Protein AF-M5GGE1-F1 (afdb_monomer_lite)

Secondary structure (DSSP, 8-state):
-HHHHHHHHHHHHHHHHHHHHHHHHHHSPPP--TTS---SSS-HHHHH-TTTTT------THHHHHHS-TT-GGG-SS-HHHHHHHHHHHHHTT----STTTHHHHHHHHHHHHHHTTTSSHHHHHHT--

pLDDT: mean 77.43, std 15.83, range [37.12, 96.69]

Radius of gyration: 22.6 Å; chains: 1; bounding box: 51×34×59 Å

Organism: Dacryopinax primogenitus (strain DJM 731) (NCBI:txid1858805)

Structure (mmCIF, N/CA/C/O backbone):
data_AF-M5GGE1-F1
#
_entry.id   AF-M5GGE1-F1
#
loop_
_atom_site.group_PDB
_atom_site.id
_atom_site.type_symbol
_atom_site.label_atom_id
_atom_site.label_alt_id
_atom_site.label_comp_id
_atom_site.label_asym_id
_atom_site.label_entity_id
_atom_site.label_seq_id
_atom_site.pdbx_PDB_ins_code
_atom_site.Cartn_x
_atom_site.Cartn_y
_atom_site.Cartn_z
_atom_site.occupancy
_atom_site.B_iso_or_equiv
_atom_site.auth_seq_id
_atom_site.auth_comp_id
_atom_site.auth_asym_id
_atom_site.auth_atom_id
_atom_site.pdbx_PDB_model_num
ATOM 1 N N . ILE A 1 1 ? -3.926 -9.684 12.859 1.00 79.56 1 ILE A N 1
ATOM 2 C CA . ILE A 1 1 ? -4.330 -8.346 12.363 1.00 79.56 1 ILE A CA 1
ATOM 3 C C . ILE A 1 1 ? -3.131 -7.493 11.947 1.00 79.56 1 ILE A C 1
ATOM 5 O O . ILE A 1 1 ? -3.147 -6.989 10.835 1.00 79.56 1 ILE A O 1
ATOM 9 N N . GLY A 1 2 ? -2.058 -7.424 12.752 1.00 83.75 2 GLY A N 1
ATOM 10 C CA . GLY A 1 2 ? -0.870 -6.610 12.442 1.00 83.75 2 GLY A CA 1
ATOM 11 C C . GLY A 1 2 ? -0.245 -6.853 11.070 1.00 83.75 2 GLY A C 1
ATOM 12 O O . GLY A 1 2 ? -0.048 -5.906 10.321 1.00 83.75 2 GLY A O 1
ATOM 13 N N . SER A 1 3 ? -0.051 -8.116 10.678 1.00 88.19 3 SER A N 1
ATOM 14 C CA . SER A 1 3 ? 0.461 -8.442 9.337 1.00 88.19 3 SER A CA 1
ATOM 15 C C . SER A 1 3 ? -0.434 -7.927 8.204 1.00 88.19 3 SER A C 1
ATOM 17 O O . SER A 1 3 ? 0.080 -7.519 7.172 1.00 88.19 3 SER A O 1
ATOM 19 N N . LEU A 1 4 ? -1.760 -7.925 8.385 1.00 89.69 4 LEU A N 1
ATOM 20 C CA . LEU A 1 4 ? -2.702 -7.471 7.358 1.00 89.69 4 LEU A CA 1
ATOM 21 C C . LEU A 1 4 ? -2.700 -5.941 7.253 1.00 89.69 4 LEU A C 1
ATOM 23 O O . LEU A 1 4 ? -2.652 -5.409 6.151 1.00 89.69 4 LEU A O 1
ATOM 27 N N . VAL A 1 5 ? -2.672 -5.239 8.394 1.00 92.00 5 VAL A N 1
ATOM 28 C CA . VAL A 1 5 ? -2.515 -3.773 8.438 1.00 92.00 5 VAL A CA 1
ATOM 29 C C . VAL A 1 5 ? -1.192 -3.361 7.797 1.00 92.00 5 VAL A C 1
ATOM 31 O O . VAL A 1 5 ? -1.150 -2.416 7.014 1.00 92.00 5 VAL A O 1
ATOM 34 N N . PHE A 1 6 ? -0.119 -4.102 8.088 1.00 93.69 6 PHE A N 1
ATOM 35 C CA . PHE A 1 6 ? 1.191 -3.859 7.501 1.00 93.69 6 PHE A CA 1
ATOM 36 C C . PHE A 1 6 ? 1.146 -4.005 5.980 1.00 93.69 6 PHE A C 1
ATOM 38 O O . PHE A 1 6 ? 1.534 -3.075 5.287 1.00 93.69 6 PHE A O 1
ATOM 45 N N . CYS A 1 7 ? 0.633 -5.120 5.447 1.00 92.12 7 CYS A N 1
ATOM 46 C CA . CYS A 1 7 ? 0.504 -5.318 4.000 1.00 92.12 7 CYS A CA 1
ATOM 47 C C . CYS A 1 7 ? -0.344 -4.220 3.342 1.00 92.12 7 CYS A C 1
ATOM 49 O O . CYS A 1 7 ? 0.036 -3.701 2.295 1.00 92.12 7 CYS A O 1
ATOM 51 N N . TRP A 1 8 ? -1.457 -3.839 3.974 1.00 94.44 8 TRP A N 1
ATOM 52 C CA . TRP A 1 8 ? -2.378 -2.833 3.449 1.00 94.44 8 TRP A CA 1
ATOM 53 C C . TRP A 1 8 ? -1.768 -1.422 3.387 1.00 94.44 8 TRP A C 1
ATOM 55 O O . TRP A 1 8 ? -2.050 -0.693 2.444 1.00 94.44 8 TRP A O 1
ATOM 65 N N . LEU A 1 9 ? -0.896 -1.047 4.333 1.00 94.31 9 LEU A N 1
ATOM 66 C CA . LEU A 1 9 ? -0.203 0.253 4.330 1.00 94.31 9 LEU A CA 1
ATOM 67 C C . LEU A 1 9 ? 1.121 0.234 3.551 1.00 94.31 9 LEU A C 1
ATOM 69 O O . LEU A 1 9 ? 1.408 1.138 2.768 1.00 94.31 9 LEU A O 1
ATOM 73 N N . ALA A 1 10 ? 1.957 -0.777 3.789 1.00 93.62 10 ALA A N 1
ATOM 74 C CA . ALA A 1 10 ? 3.339 -0.801 3.321 1.00 93.62 10 ALA A CA 1
ATOM 75 C C . ALA A 1 10 ? 3.437 -1.081 1.824 1.00 93.62 10 ALA A C 1
ATOM 77 O O . ALA A 1 10 ? 4.251 -0.463 1.145 1.00 93.62 10 ALA A O 1
ATOM 78 N N . ILE A 1 11 ? 2.623 -2.006 1.301 1.00 93.00 11 ILE A N 1
ATOM 79 C CA . ILE A 1 11 ? 2.730 -2.411 -0.103 1.00 93.00 11 ILE A CA 1
ATOM 80 C C . ILE A 1 11 ? 2.378 -1.244 -1.039 1.00 93.00 11 ILE A C 1
ATOM 82 O O . ILE A 1 11 ? 3.188 -0.974 -1.925 1.00 93.00 11 ILE A O 1
ATOM 86 N N . PRO A 1 12 ? 1.275 -0.490 -0.843 1.00 93.00 12 PRO A N 1
ATOM 87 C CA . PRO A 1 12 ? 0.996 0.686 -1.667 1.00 93.00 12 PRO A CA 1
ATOM 88 C C . PRO A 1 12 ? 2.079 1.767 -1.577 1.00 93.00 12 PRO A C 1
ATOM 90 O O . PRO A 1 12 ? 2.441 2.342 -2.601 1.00 93.00 12 PRO A O 1
ATOM 93 N N . MET A 1 13 ? 2.635 2.011 -0.384 1.00 94.31 13 MET A N 1
ATOM 94 C CA . MET A 1 13 ? 3.722 2.979 -0.192 1.00 94.31 13 MET A CA 1
ATOM 95 C C . MET A 1 13 ? 4.979 2.572 -0.977 1.00 94.31 13 MET A C 1
ATOM 97 O O . MET A 1 13 ? 5.498 3.353 -1.770 1.00 94.31 13 MET A O 1
ATOM 101 N N . ILE A 1 14 ? 5.431 1.325 -0.818 1.00 94.31 14 ILE A N 1
ATOM 102 C CA . ILE A 1 14 ? 6.604 0.798 -1.532 1.00 94.31 14 ILE A CA 1
ATOM 103 C C . ILE A 1 14 ? 6.353 0.783 -3.044 1.00 94.31 14 ILE A C 1
ATOM 105 O O . ILE A 1 14 ? 7.247 1.102 -3.826 1.00 94.31 14 ILE A O 1
ATOM 109 N N . GLN A 1 15 ? 5.141 0.430 -3.475 1.00 92.56 15 GLN A N 1
ATOM 110 C CA . GLN A 1 15 ? 4.772 0.444 -4.887 1.00 92.56 15 GLN A CA 1
ATOM 111 C C . GLN A 1 15 ? 4.858 1.863 -5.466 1.00 92.56 15 GLN A C 1
ATOM 113 O O . GLN A 1 15 ? 5.439 2.039 -6.537 1.00 92.56 15 GLN A O 1
ATOM 118 N N . ALA A 1 16 ? 4.375 2.876 -4.739 1.00 91.44 16 ALA A N 1
ATOM 119 C CA . ALA A 1 16 ? 4.495 4.276 -5.138 1.00 91.44 16 ALA A CA 1
ATOM 120 C C . ALA A 1 16 ? 5.965 4.721 -5.266 1.00 91.44 16 ALA A C 1
ATOM 122 O O . ALA A 1 16 ? 6.323 5.364 -6.257 1.00 91.44 16 ALA A O 1
ATOM 123 N N . ASP A 1 17 ? 6.835 4.312 -4.336 1.00 91.69 17 ASP A N 1
ATOM 124 C CA . ASP A 1 17 ? 8.277 4.587 -4.414 1.00 91.69 17 ASP A CA 1
ATOM 125 C C . ASP A 1 17 ? 8.923 3.933 -5.644 1.00 91.69 17 ASP A C 1
ATOM 127 O O . ASP A 1 17 ? 9.720 4.553 -6.355 1.00 91.69 17 ASP A O 1
ATOM 131 N N . LEU A 1 18 ? 8.575 2.673 -5.924 1.00 92.06 18 LEU A N 1
ATOM 132 C CA . LEU A 1 18 ? 9.075 1.941 -7.088 1.00 92.06 18 LEU A CA 1
ATOM 133 C C . LEU A 1 18 ? 8.588 2.565 -8.397 1.00 92.06 18 LEU A C 1
ATOM 135 O O . LEU A 1 18 ? 9.359 2.673 -9.355 1.00 92.06 18 LEU A O 1
ATOM 139 N N . ASP A 1 19 ? 7.335 3.009 -8.445 1.00 90.75 19 ASP A N 1
ATOM 140 C CA . ASP A 1 19 ? 6.777 3.710 -9.595 1.00 90.75 19 ASP A CA 1
ATOM 141 C C . ASP A 1 19 ? 7.469 5.062 -9.809 1.00 90.75 19 ASP A C 1
ATOM 143 O O . ASP A 1 19 ? 7.830 5.394 -10.944 1.00 90.75 19 ASP A O 1
ATOM 147 N N . GLN A 1 20 ? 7.762 5.804 -8.738 1.00 88.19 20 GLN A N 1
ATOM 148 C CA . GLN A 1 20 ? 8.550 7.032 -8.811 1.00 88.19 20 GLN A CA 1
ATOM 149 C C . GLN A 1 20 ? 9.976 6.755 -9.307 1.00 88.19 20 GLN A C 1
ATOM 151 O O . GLN A 1 20 ? 10.465 7.443 -10.209 1.00 88.19 20 GLN A O 1
ATOM 156 N N . PHE A 1 21 ? 10.635 5.719 -8.785 1.00 88.19 21 PHE A N 1
ATOM 157 C CA . PHE A 1 21 ? 11.964 5.313 -9.235 1.00 88.19 21 PHE A CA 1
ATOM 158 C C . PHE A 1 21 ? 11.966 4.926 -10.718 1.00 88.19 21 PHE A C 1
ATOM 160 O O . PHE A 1 21 ? 12.840 5.364 -11.473 1.00 88.19 21 PHE A O 1
ATOM 167 N N . ARG A 1 22 ? 10.960 4.166 -11.172 1.00 85.31 22 ARG A N 1
ATOM 168 C CA . ARG A 1 22 ? 10.769 3.825 -12.588 1.00 85.31 22 ARG A CA 1
ATOM 169 C C . ARG A 1 22 ? 10.638 5.085 -13.439 1.00 85.31 22 ARG A C 1
ATOM 171 O O . ARG A 1 22 ? 11.285 5.176 -14.482 1.00 85.31 22 ARG A O 1
ATOM 178 N N . CYS A 1 23 ? 9.848 6.063 -13.000 1.00 82.06 23 CYS A N 1
ATOM 179 C CA . CYS A 1 23 ? 9.690 7.337 -13.698 1.00 82.06 23 CYS A CA 1
ATOM 180 C C . CYS A 1 23 ? 11.020 8.091 -13.814 1.00 82.06 23 CYS A C 1
ATOM 182 O O . CYS A 1 23 ? 11.378 8.524 -14.909 1.00 82.06 23 CYS A O 1
ATOM 184 N N . ILE A 1 24 ? 11.795 8.190 -12.731 1.00 84.81 24 ILE A N 1
ATOM 185 C CA . ILE A 1 24 ? 13.114 8.845 -12.735 1.00 84.81 24 ILE A CA 1
ATOM 186 C C . ILE A 1 24 ? 14.069 8.120 -13.690 1.00 84.81 24 ILE A C 1
ATOM 188 O O . ILE A 1 24 ? 14.699 8.746 -14.540 1.00 84.81 24 ILE A O 1
ATOM 192 N N . ARG A 1 25 ? 14.154 6.790 -13.595 1.00 75.69 25 ARG A N 1
ATOM 193 C CA . ARG A 1 25 ? 15.055 5.969 -14.413 1.00 75.69 25 ARG A CA 1
ATOM 194 C C . ARG A 1 25 ? 14.720 6.071 -15.901 1.00 75.69 25 ARG A C 1
ATOM 196 O O . ARG A 1 25 ? 15.628 6.272 -16.703 1.00 75.69 25 ARG A O 1
ATOM 203 N N . ASN A 1 26 ? 13.439 5.978 -16.254 1.00 77.62 26 ASN A N 1
ATOM 204 C CA . ASN A 1 26 ? 12.976 6.012 -17.643 1.00 77.62 26 ASN A CA 1
ATOM 205 C C . ASN A 1 26 ? 13.019 7.417 -18.256 1.00 77.62 26 ASN A C 1
ATOM 207 O O . ASN A 1 26 ? 13.183 7.540 -19.466 1.00 77.62 26 ASN A O 1
ATOM 211 N N . SER A 1 27 ? 12.880 8.470 -17.445 1.00 76.06 27 SER A N 1
ATOM 212 C CA . SER A 1 27 ? 12.999 9.859 -17.913 1.00 76.06 27 SER A CA 1
ATOM 213 C C . SER A 1 27 ? 14.440 10.376 -17.921 1.00 76.06 27 SER A C 1
ATOM 215 O O . SER A 1 27 ? 14.742 11.346 -18.620 1.00 76.06 27 SER A O 1
ATOM 217 N N . SER A 1 28 ? 15.352 9.738 -17.179 1.00 73.38 28 SER A N 1
ATOM 218 C CA . SER A 1 28 ? 16.763 10.118 -17.175 1.00 73.38 28 SER A CA 1
ATOM 219 C C . SER A 1 28 ? 17.403 9.870 -18.542 1.00 73.38 28 SER A C 1
ATOM 221 O O . SER A 1 28 ? 17.228 8.812 -19.151 1.00 73.38 28 SER A O 1
ATOM 223 N N . LYS A 1 29 ? 18.177 10.845 -19.036 1.00 73.00 29 LYS A N 1
ATOM 224 C CA . LYS A 1 29 ? 18.968 10.651 -20.258 1.00 73.00 29 LYS A CA 1
ATOM 225 C C . LYS A 1 29 ? 19.954 9.498 -20.028 1.00 73.00 29 LYS A C 1
ATOM 227 O O . LYS A 1 29 ? 20.711 9.563 -19.056 1.00 73.00 29 LYS A O 1
ATOM 232 N N . PRO A 1 30 ? 19.999 8.479 -20.907 1.00 68.69 30 PRO A N 1
ATOM 233 C CA . PRO A 1 30 ? 20.991 7.419 -20.812 1.00 68.69 30 PRO A CA 1
ATOM 234 C C . PRO A 1 30 ? 22.395 8.025 -20.774 1.00 68.69 30 PRO A C 1
ATOM 236 O O . PRO A 1 30 ? 22.809 8.715 -21.708 1.00 68.69 30 PRO A O 1
ATOM 239 N N . CYS A 1 31 ? 23.126 7.799 -19.683 1.00 66.44 31 CYS A N 1
ATOM 240 C CA . CYS A 1 31 ? 24.518 8.217 -19.610 1.00 66.44 31 CYS A CA 1
ATOM 241 C C . CYS A 1 31 ? 25.347 7.262 -20.471 1.00 66.44 31 CYS A C 1
ATOM 243 O O . CYS A 1 31 ? 25.264 6.041 -20.316 1.00 66.44 31 CYS A O 1
ATOM 245 N N . ARG A 1 32 ? 26.117 7.820 -21.406 1.00 63.22 32 ARG A N 1
ATOM 246 C CA . ARG A 1 32 ? 26.988 7.056 -22.297 1.00 63.22 32 ARG A CA 1
ATOM 247 C C . ARG A 1 32 ? 28.092 6.395 -21.471 1.00 63.22 32 ARG A C 1
ATOM 249 O O . ARG A 1 32 ? 29.015 7.066 -21.019 1.00 63.22 32 ARG A O 1
ATOM 256 N N . ASP A 1 33 ? 28.006 5.080 -21.306 1.00 74.75 33 ASP A N 1
ATOM 257 C CA . ASP A 1 33 ? 29.073 4.277 -20.715 1.00 74.75 33 ASP A CA 1
ATOM 258 C C . ASP A 1 33 ? 30.015 3.782 -21.820 1.00 74.75 33 ASP A C 1
ATOM 260 O O . ASP A 1 33 ? 29.673 2.891 -22.592 1.00 74.75 33 ASP A O 1
ATOM 264 N N . ASN A 1 34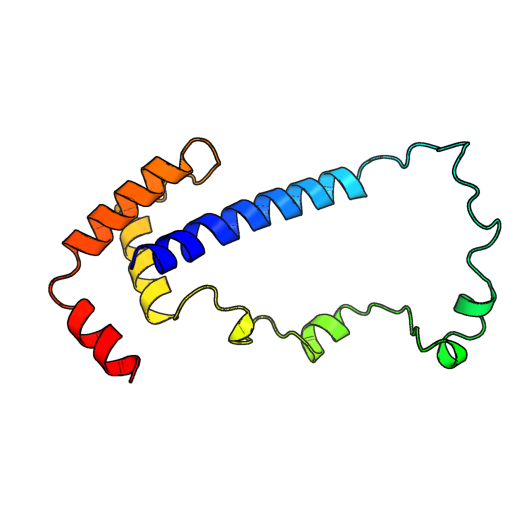 ? 31.212 4.366 -21.894 1.00 73.19 34 ASN A N 1
ATOM 265 C CA . ASN A 1 34 ? 32.223 4.004 -22.892 1.00 73.19 34 ASN A CA 1
ATOM 266 C C . ASN A 1 34 ? 32.854 2.620 -22.653 1.00 73.19 34 ASN A C 1
ATOM 268 O O . ASN A 1 34 ? 33.564 2.129 -23.526 1.00 73.19 34 ASN A O 1
ATOM 272 N N . LYS A 1 35 ? 32.629 1.996 -21.487 1.00 78.06 35 LYS A N 1
ATOM 273 C CA . LYS A 1 35 ? 33.079 0.626 -21.187 1.00 78.06 35 LYS A CA 1
ATOM 274 C C . LYS A 1 35 ? 32.040 -0.420 -21.577 1.00 78.06 35 LYS A C 1
ATOM 276 O O . LYS A 1 35 ? 32.371 -1.594 -21.721 1.00 78.06 35 LYS A O 1
ATOM 281 N N . LYS A 1 36 ? 30.787 -0.002 -21.760 1.00 71.31 36 LYS A N 1
ATOM 282 C CA . LYS A 1 36 ? 29.715 -0.861 -22.242 1.00 71.31 36 LYS A CA 1
ATOM 283 C C . LYS A 1 36 ? 29.803 -0.943 -23.765 1.00 71.31 36 LYS A C 1
ATOM 285 O O . LYS A 1 36 ? 29.318 -0.062 -24.469 1.00 71.31 36 LYS A O 1
ATOM 290 N N . ALA A 1 37 ? 30.406 -2.014 -24.277 1.00 67.69 37 ALA A N 1
ATOM 291 C CA . ALA A 1 37 ? 30.279 -2.368 -25.685 1.00 67.69 37 ALA A CA 1
ATOM 292 C C . ALA A 1 37 ? 28.816 -2.758 -25.945 1.00 67.69 37 ALA A C 1
ATOM 294 O O . ALA A 1 37 ? 28.386 -3.863 -25.615 1.00 67.69 37 ALA A O 1
ATOM 295 N N . MET A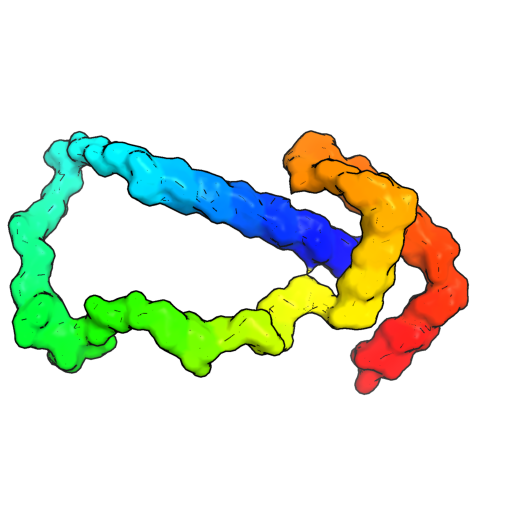 1 38 ? 28.017 -1.821 -26.456 1.00 63.78 38 MET A N 1
ATOM 296 C CA . MET A 1 38 ? 26.713 -2.179 -27.002 1.00 63.78 38 MET A CA 1
ATOM 297 C C . MET A 1 38 ? 26.946 -2.935 -28.311 1.00 63.78 38 MET A C 1
ATOM 299 O O . MET A 1 38 ? 27.768 -2.483 -29.113 1.00 63.78 38 MET A O 1
ATOM 303 N N . PRO A 1 39 ? 26.253 -4.063 -28.543 1.00 64.81 39 PRO A N 1
ATOM 304 C CA . PRO A 1 39 ? 26.177 -4.645 -29.874 1.00 64.81 39 PRO A CA 1
ATOM 305 C C . PRO A 1 39 ? 25.799 -3.539 -30.863 1.00 64.81 39 PRO A C 1
ATOM 307 O O . PRO A 1 39 ? 24.888 -2.755 -30.589 1.00 64.81 39 PRO A O 1
ATOM 310 N N . ALA A 1 40 ? 26.551 -3.427 -31.958 1.00 57.66 40 ALA A N 1
ATOM 311 C CA . ALA A 1 40 ? 26.401 -2.338 -32.926 1.00 57.66 40 ALA A CA 1
ATOM 312 C C . ALA A 1 40 ? 25.014 -2.325 -33.590 1.00 57.66 40 ALA A C 1
ATOM 314 O O . ALA A 1 40 ? 24.558 -1.290 -34.068 1.00 57.66 40 ALA A O 1
ATOM 315 N N . GLU A 1 41 ? 24.332 -3.465 -33.564 1.00 53.31 41 GLU A N 1
ATOM 316 C CA . GLU A 1 41 ? 23.006 -3.660 -34.115 1.00 53.31 41 GLU A CA 1
ATOM 317 C C . GLU A 1 41 ? 22.100 -4.170 -32.990 1.00 53.31 41 GLU A C 1
ATOM 319 O O . GLU A 1 41 ? 22.479 -5.060 -32.222 1.00 53.31 41 GLU A O 1
ATOM 324 N N . ILE A 1 42 ? 20.878 -3.630 -32.894 1.00 56.50 42 ILE A N 1
ATOM 325 C CA . ILE A 1 42 ? 19.764 -4.439 -32.376 1.00 56.50 42 ILE A CA 1
ATOM 326 C C . ILE A 1 42 ? 19.828 -5.697 -33.236 1.00 56.50 42 ILE A C 1
ATOM 328 O O . ILE A 1 42 ? 19.770 -5.504 -34.449 1.00 56.50 42 ILE A O 1
ATOM 332 N N . PRO A 1 43 ? 20.026 -6.912 -32.688 1.00 58.75 43 PRO A N 1
ATOM 333 C CA . PRO A 1 43 ? 20.253 -8.086 -33.519 1.00 58.75 43 PRO A CA 1
ATOM 334 C C . PRO A 1 43 ? 19.167 -8.120 -34.586 1.00 58.75 43 PRO A C 1
ATOM 336 O O . PRO A 1 43 ? 17.993 -8.276 -34.247 1.00 58.75 43 PRO A O 1
ATOM 339 N N . ALA A 1 44 ? 19.529 -7.858 -35.845 1.00 55.88 44 ALA A N 1
ATOM 340 C CA . ALA A 1 44 ? 18.552 -7.754 -36.923 1.00 55.88 44 ALA A CA 1
ATOM 341 C C . ALA A 1 44 ? 17.756 -9.063 -37.001 1.00 55.88 44 ALA A C 1
ATOM 343 O O . ALA A 1 44 ? 16.555 -9.047 -37.217 1.00 55.88 44 ALA A O 1
ATOM 344 N N . GLU A 1 45 ? 18.391 -10.174 -36.625 1.00 57.00 45 GLU A N 1
ATOM 345 C CA . GLU A 1 45 ? 17.802 -11.495 -36.405 1.00 57.00 45 GLU A CA 1
ATOM 346 C C . GLU A 1 45 ? 16.580 -11.517 -35.462 1.00 57.00 45 GLU A C 1
ATOM 348 O O . GLU A 1 45 ? 15.647 -12.283 -35.700 1.00 57.00 45 GLU A O 1
ATOM 353 N N . LEU A 1 46 ? 16.529 -10.673 -34.421 1.00 58.12 46 LEU A N 1
ATOM 354 C CA . LEU A 1 46 ? 15.358 -10.547 -33.537 1.00 58.12 46 LEU A CA 1
ATOM 355 C C . LEU A 1 46 ? 14.201 -9.784 -34.202 1.00 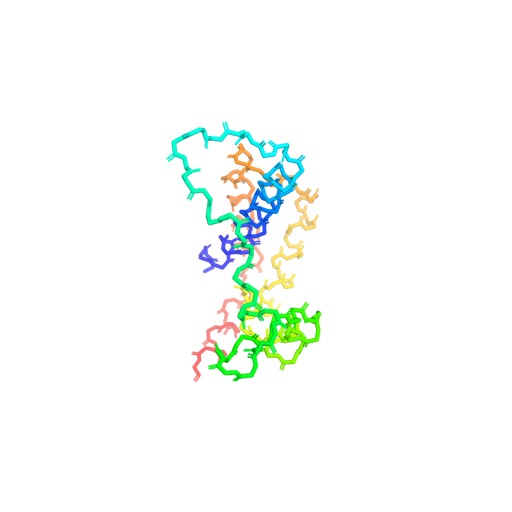58.12 46 LEU A C 1
ATOM 357 O O . LEU A 1 46 ? 13.043 -10.026 -33.864 1.00 58.12 46 LEU A O 1
ATOM 361 N N . LEU A 1 47 ? 14.504 -8.861 -35.121 1.00 55.81 47 LEU A N 1
ATOM 362 C CA . LEU A 1 47 ? 13.518 -8.084 -35.885 1.00 55.81 47 LEU A CA 1
ATOM 363 C C . LEU A 1 47 ? 13.025 -8.840 -37.130 1.00 55.81 47 LEU A C 1
ATOM 365 O O . LEU A 1 47 ? 11.841 -8.778 -37.451 1.00 55.81 47 LEU A O 1
ATOM 369 N N . GLU A 1 48 ? 13.916 -9.562 -37.807 1.00 59.12 48 GLU A N 1
ATOM 370 C CA . GLU A 1 48 ? 13.660 -10.289 -39.054 1.00 59.12 48 GLU A CA 1
ATOM 371 C C . GLU A 1 48 ? 13.079 -11.689 -38.816 1.00 59.12 48 GLU A C 1
ATOM 373 O O . GLU A 1 48 ? 12.309 -12.180 -39.641 1.00 59.12 48 GLU A O 1
ATOM 378 N N . ASN A 1 49 ? 13.383 -12.327 -37.677 1.00 59.56 49 ASN A N 1
ATOM 379 C CA . ASN A 1 49 ? 12.844 -13.640 -37.321 1.00 59.56 49 ASN A CA 1
ATOM 380 C C . ASN A 1 49 ? 12.409 -13.734 -35.839 1.00 59.56 49 ASN A C 1
ATOM 382 O O . ASN A 1 49 ? 12.981 -14.504 -35.054 1.00 59.56 49 ASN A O 1
ATOM 386 N N . PRO A 1 50 ? 11.353 -12.996 -35.438 1.00 56.41 50 PRO A N 1
ATOM 387 C CA . PRO A 1 50 ? 10.824 -13.036 -34.071 1.00 56.41 50 PRO A CA 1
ATOM 388 C C . PRO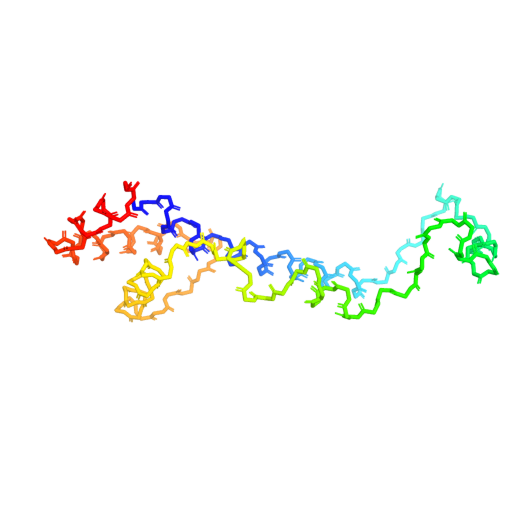 A 1 50 ? 10.232 -14.408 -33.698 1.00 56.41 50 PRO A C 1
ATOM 390 O O . PRO A 1 50 ? 10.222 -14.787 -32.526 1.00 56.41 50 PRO A O 1
ATOM 393 N N . ALA A 1 51 ? 9.772 -15.182 -34.689 1.00 59.25 51 ALA A N 1
ATOM 394 C CA . ALA A 1 51 ? 9.195 -16.512 -34.495 1.00 59.25 51 ALA A CA 1
ATOM 395 C C . ALA A 1 51 ? 10.247 -17.576 -34.118 1.00 59.25 51 ALA A C 1
ATOM 397 O O . ALA A 1 51 ? 9.949 -18.465 -33.324 1.00 59.25 51 ALA A O 1
ATOM 398 N N . GLY A 1 52 ? 11.480 -17.468 -34.633 1.00 63.50 52 GLY A N 1
ATOM 399 C CA . GLY A 1 52 ? 12.576 -18.404 -34.341 1.00 63.50 52 GLY A CA 1
ATOM 400 C C . GLY A 1 52 ? 13.160 -18.288 -32.929 1.00 63.50 52 GLY A C 1
ATOM 401 O O . GLY A 1 52 ? 13.787 -19.224 -32.446 1.00 63.50 52 GLY A O 1
ATOM 402 N N . HIS A 1 53 ? 12.915 -17.166 -32.249 1.00 58.69 53 HIS A N 1
ATOM 403 C CA . HIS A 1 53 ? 13.476 -16.872 -30.928 1.00 58.69 53 HIS A CA 1
ATOM 404 C C . HIS A 1 53 ? 12.429 -16.871 -29.804 1.00 58.69 53 HIS A C 1
ATOM 406 O O . HIS A 1 53 ? 12.735 -16.462 -28.688 1.00 58.69 53 HIS A O 1
ATOM 412 N N . GLY A 1 54 ? 11.179 -17.272 -30.081 1.00 52.66 54 GLY A N 1
ATOM 413 C CA . GLY A 1 54 ? 10.074 -17.242 -29.108 1.00 52.66 54 GLY A CA 1
ATOM 414 C C . GLY A 1 54 ? 9.705 -15.838 -28.598 1.00 52.66 54 GLY A C 1
ATOM 415 O O . GLY A 1 54 ? 8.770 -15.680 -27.816 1.00 52.66 54 GLY A O 1
ATOM 416 N N . CYS A 1 55 ? 10.405 -14.803 -29.060 1.00 50.31 55 CYS A N 1
ATOM 417 C CA . CYS A 1 55 ? 10.242 -13.424 -28.641 1.00 50.31 55 CYS A CA 1
ATOM 418 C C . CYS A 1 55 ? 9.390 -12.694 -29.670 1.00 50.31 55 CYS A C 1
ATOM 420 O O . CYS A 1 55 ? 9.880 -11.972 -30.536 1.00 50.31 55 CYS A O 1
ATOM 422 N N . THR A 1 56 ? 8.074 -12.829 -29.527 1.00 51.66 56 THR A N 1
ATOM 423 C CA . THR A 1 56 ? 7.158 -11.855 -30.120 1.00 51.66 56 THR A CA 1
ATOM 424 C C . THR A 1 56 ? 7.276 -10.580 -29.288 1.00 51.66 56 THR A C 1
ATOM 426 O O . THR A 1 56 ? 6.501 -10.358 -28.362 1.00 51.66 56 THR A O 1
ATOM 429 N N . MET A 1 57 ? 8.286 -9.748 -29.566 1.00 54.72 57 MET A N 1
ATOM 430 C CA . MET A 1 57 ? 8.431 -8.420 -28.958 1.00 54.72 57 MET A CA 1
ATOM 431 C C . MET A 1 57 ? 7.405 -7.448 -29.545 1.00 54.72 57 MET A C 1
ATOM 433 O O . MET A 1 57 ? 7.722 -6.405 -30.105 1.00 54.72 57 MET A O 1
ATOM 437 N N . ILE A 1 58 ? 6.136 -7.789 -29.382 1.00 48.50 58 ILE A N 1
ATOM 438 C CA . ILE A 1 58 ? 5.102 -6.799 -29.188 1.00 48.50 58 ILE A CA 1
ATOM 439 C C . ILE A 1 58 ? 4.609 -7.091 -27.781 1.00 48.50 58 ILE A C 1
ATOM 441 O O . ILE A 1 58 ? 3.734 -7.934 -27.588 1.00 48.50 58 ILE A O 1
ATOM 445 N N . ILE A 1 59 ? 5.184 -6.414 -26.784 1.00 53.28 59 ILE A N 1
ATOM 446 C CA . ILE A 1 59 ? 4.541 -6.280 -25.475 1.00 53.28 59 ILE A CA 1
ATOM 447 C C . ILE A 1 59 ? 3.288 -5.441 -25.741 1.00 53.28 59 ILE A C 1
ATOM 449 O O . ILE A 1 59 ? 3.259 -4.230 -25.545 1.00 53.28 59 ILE A O 1
ATOM 453 N N . ARG A 1 60 ? 2.262 -6.061 -26.330 1.00 52.09 60 ARG A N 1
ATOM 454 C CA . ARG A 1 60 ? 0.953 -5.444 -26.430 1.00 52.09 60 ARG A CA 1
ATOM 455 C C . ARG A 1 60 ? 0.447 -5.338 -24.990 1.00 52.09 60 ARG A C 1
ATOM 457 O O . ARG A 1 60 ? 0.561 -6.325 -24.259 1.00 52.09 60 ARG A O 1
ATOM 464 N N . PRO A 1 61 ? -0.192 -4.224 -24.595 1.00 55.97 61 PRO A N 1
ATOM 465 C CA . PRO A 1 61 ? -0.856 -4.109 -23.288 1.00 55.97 61 PRO A CA 1
ATOM 466 C C . PRO A 1 61 ? -1.880 -5.237 -23.020 1.00 55.97 61 PRO A C 1
ATOM 468 O O . PRO A 1 61 ? -2.279 -5.471 -21.885 1.00 55.97 61 PRO A O 1
ATOM 471 N N . ILE A 1 62 ? -2.242 -5.989 -24.064 1.00 59.56 62 ILE A N 1
ATOM 472 C CA . ILE A 1 62 ? -3.117 -7.161 -24.053 1.00 59.56 62 ILE A CA 1
ATOM 473 C C . ILE A 1 62 ? -2.539 -8.331 -23.239 1.00 59.56 62 ILE A C 1
ATOM 475 O O . ILE A 1 62 ? -3.305 -9.034 -22.597 1.00 59.56 62 ILE A O 1
ATOM 479 N N . ALA A 1 63 ? -1.217 -8.557 -23.226 1.00 66.44 63 ALA A N 1
ATOM 480 C CA . ALA A 1 63 ? -0.644 -9.704 -22.505 1.00 66.44 63 ALA A CA 1
ATOM 481 C C . ALA A 1 63 ? -0.853 -9.588 -20.986 1.00 66.44 63 ALA A C 1
ATOM 483 O O . ALA A 1 63 ? -1.186 -10.572 -20.333 1.00 66.44 63 ALA A O 1
ATOM 484 N N . GLY A 1 64 ? -0.730 -8.372 -20.442 1.00 67.88 64 GLY A N 1
ATOM 485 C CA . GLY A 1 64 ? -1.041 -8.100 -19.039 1.00 67.88 64 GLY A CA 1
ATOM 486 C C . GLY A 1 64 ? -2.504 -8.399 -18.726 1.00 67.88 64 GLY A C 1
ATOM 487 O O . GLY A 1 64 ? -2.783 -9.169 -17.824 1.00 67.88 64 GLY A O 1
ATOM 488 N N . GLN A 1 65 ? -3.440 -7.892 -19.530 1.00 71.75 65 GLN A N 1
ATOM 489 C CA . GLN A 1 65 ? -4.870 -8.159 -19.328 1.00 71.75 65 GLN A CA 1
ATOM 490 C C . GLN A 1 65 ? -5.246 -9.640 -19.501 1.00 71.75 65 GLN A C 1
ATOM 492 O O . GLN A 1 65 ? -6.139 -10.123 -18.813 1.00 71.75 65 GLN A O 1
ATOM 497 N N . LEU A 1 66 ? -4.575 -10.358 -20.407 1.00 75.88 66 LEU A N 1
ATOM 498 C CA . LEU A 1 66 ? -4.870 -11.757 -20.718 1.00 75.88 66 LEU A CA 1
ATOM 499 C C . LEU A 1 66 ? -4.367 -12.724 -19.639 1.00 75.88 66 LEU A C 1
ATOM 501 O O . LEU A 1 66 ? -5.050 -13.697 -19.335 1.00 75.88 66 LEU A O 1
ATOM 505 N N . TYR A 1 67 ? -3.178 -12.475 -19.086 1.00 78.06 67 TYR A N 1
ATOM 506 C CA . TYR A 1 67 ? -2.523 -13.396 -18.148 1.00 78.06 67 TYR A CA 1
ATOM 507 C C . TYR A 1 67 ? -2.524 -12.908 -16.695 1.00 78.06 67 TYR A C 1
ATOM 509 O O . TYR A 1 67 ? -2.308 -13.700 -15.784 1.00 78.06 67 TYR A O 1
ATOM 517 N N . ALA A 1 68 ? -2.752 -11.617 -16.475 1.00 81.81 68 ALA A N 1
ATOM 518 C CA . ALA A 1 68 ? -2.713 -10.959 -15.176 1.00 81.81 68 ALA A CA 1
ATOM 519 C C . ALA A 1 68 ? -3.821 -9.888 -15.086 1.00 81.81 68 ALA A C 1
ATOM 521 O O . ALA A 1 68 ? -3.522 -8.693 -14.985 1.00 81.81 68 ALA A O 1
ATOM 522 N N . PRO A 1 69 ? -5.108 -10.283 -15.171 1.00 84.00 69 PRO A N 1
ATOM 523 C CA . PRO A 1 69 ? -6.204 -9.332 -15.054 1.00 84.00 69 PRO A CA 1
ATOM 524 C C . PRO A 1 69 ? -6.158 -8.641 -13.687 1.00 84.00 69 PRO A C 1
ATOM 526 O O . PRO A 1 69 ? -5.861 -9.276 -12.677 1.00 84.00 69 PRO A O 1
ATOM 529 N N . ALA A 1 70 ? -6.458 -7.341 -13.656 1.00 79.31 70 ALA A N 1
ATOM 530 C CA . ALA A 1 70 ? -6.364 -6.531 -12.438 1.00 79.31 70 ALA A CA 1
ATOM 531 C C . ALA A 1 70 ? -7.284 -7.037 -11.312 1.00 79.31 70 ALA A C 1
ATOM 533 O O . ALA A 1 70 ? -6.947 -6.905 -10.141 1.00 79.31 70 ALA A O 1
ATOM 534 N N . ASP A 1 71 ? -8.397 -7.673 -11.679 1.00 82.44 71 ASP A N 1
ATOM 535 C CA . ASP A 1 71 ? -9.380 -8.222 -10.742 1.00 82.44 71 ASP A CA 1
ATOM 536 C C . ASP A 1 71 ? -8.995 -9.615 -10.207 1.00 82.44 71 ASP A C 1
ATOM 538 O O . ASP A 1 71 ? -9.756 -10.231 -9.462 1.00 82.44 71 ASP A O 1
ATOM 542 N N . HIS A 1 72 ? -7.831 -10.151 -10.593 1.00 83.81 72 HIS A N 1
ATOM 543 C CA . HIS A 1 72 ? -7.387 -11.463 -10.132 1.00 83.81 72 HIS A CA 1
ATOM 544 C C . HIS A 1 72 ? -7.071 -11.441 -8.629 1.00 83.81 72 HIS A C 1
ATOM 546 O O . HIS A 1 72 ? -6.346 -10.571 -8.151 1.00 83.81 72 HIS A O 1
ATOM 552 N N . GLU A 1 73 ? -7.531 -12.453 -7.888 1.00 80.56 73 GLU A N 1
ATOM 553 C CA . GLU A 1 73 ? -7.369 -12.551 -6.425 1.00 80.56 73 GLU A CA 1
ATOM 554 C C . GLU A 1 73 ? -5.907 -12.482 -5.962 1.00 80.56 73 GLU A C 1
ATOM 556 O O . GLU A 1 73 ? -5.617 -11.979 -4.884 1.00 80.56 73 GLU A O 1
ATOM 561 N N . VAL A 1 74 ? -4.965 -12.914 -6.806 1.00 80.25 74 VAL A N 1
ATOM 562 C CA . VAL A 1 74 ? -3.515 -12.811 -6.537 1.00 80.25 74 VAL A CA 1
ATOM 563 C C . VAL A 1 74 ? -3.033 -11.365 -6.334 1.00 80.25 74 VAL A C 1
ATOM 565 O O . VAL A 1 74 ? -1.983 -11.155 -5.733 1.00 80.25 74 VAL A O 1
ATOM 568 N N . PHE A 1 75 ? -3.780 -10.377 -6.838 1.00 80.31 75 PHE A N 1
ATOM 569 C CA . PHE A 1 75 ? -3.497 -8.952 -6.658 1.00 80.31 75 PHE A CA 1
ATOM 570 C C . PHE A 1 75 ? -4.238 -8.340 -5.463 1.00 80.31 75 PHE A C 1
ATOM 572 O O . PHE A 1 75 ? -4.000 -7.178 -5.130 1.00 80.31 75 PHE A O 1
ATOM 579 N N . GLN A 1 76 ? -5.098 -9.100 -4.776 1.00 85.06 76 GLN A N 1
ATOM 580 C CA . GLN A 1 76 ? -5.693 -8.657 -3.520 1.00 85.06 76 GLN A CA 1
ATOM 581 C C . GLN A 1 76 ? -4.632 -8.717 -2.416 1.00 85.06 76 GLN A C 1
ATOM 583 O O . GLN A 1 76 ? -4.200 -9.786 -1.994 1.00 85.06 76 GLN A O 1
ATOM 588 N N . LEU A 1 77 ? -4.210 -7.545 -1.932 1.00 85.06 77 LEU A N 1
ATOM 589 C CA . LEU A 1 77 ? -3.191 -7.423 -0.879 1.00 85.06 77 LEU A CA 1
ATOM 590 C C . LEU A 1 77 ? -3.612 -8.094 0.435 1.00 85.06 77 LEU A C 1
ATOM 592 O O . LEU A 1 77 ? -2.779 -8.576 1.201 1.00 85.06 77 LEU A O 1
ATOM 596 N N . VAL A 1 78 ? -4.913 -8.064 0.707 1.00 85.88 78 VAL A N 1
ATOM 597 C CA . VAL A 1 78 ? -5.578 -8.596 1.894 1.00 85.88 78 VAL A CA 1
ATOM 598 C C . VAL A 1 78 ? -7.000 -8.994 1.507 1.00 85.88 78 VAL A C 1
ATOM 600 O O . VAL A 1 78 ? -7.525 -8.535 0.494 1.00 85.88 78 VAL A O 1
ATOM 603 N N . LEU A 1 79 ? -7.647 -9.807 2.343 1.00 88.25 79 LEU A N 1
ATOM 604 C CA . LEU A 1 79 ? -9.040 -10.199 2.140 1.00 88.25 79 LEU A CA 1
ATOM 605 C C . LEU A 1 79 ? -9.947 -8.958 2.042 1.00 88.25 79 LEU A C 1
ATOM 607 O O . LEU A 1 79 ? -9.854 -8.070 2.891 1.00 88.25 79 LEU A O 1
ATOM 611 N N . GLN A 1 80 ? -10.860 -8.929 1.068 1.00 87.12 80 GLN A N 1
ATOM 612 C CA . GLN A 1 80 ? -11.731 -7.776 0.788 1.00 87.12 80 GLN A CA 1
ATOM 613 C C . GLN A 1 80 ? -12.453 -7.237 2.038 1.00 87.12 80 GLN A C 1
ATOM 615 O O . GLN A 1 80 ? -12.425 -6.039 2.308 1.00 87.12 80 GLN A O 1
ATOM 620 N N . LYS A 1 81 ? -13.001 -8.129 2.875 1.00 85.88 81 LYS A N 1
ATOM 621 C CA . LYS A 1 81 ? -13.646 -7.751 4.147 1.00 85.88 81 LYS A CA 1
ATOM 622 C C . LYS A 1 81 ? -12.706 -6.996 5.091 1.00 85.88 81 LYS A C 1
ATOM 624 O O . LYS A 1 81 ? -13.110 -6.054 5.765 1.00 85.88 81 LYS A O 1
ATOM 629 N N . PHE A 1 82 ? -11.445 -7.421 5.165 1.00 88.88 82 PHE A N 1
ATOM 630 C CA . PHE A 1 82 ? -10.447 -6.729 5.973 1.00 88.88 82 PHE A CA 1
ATOM 631 C C . PHE A 1 82 ? -10.071 -5.384 5.343 1.00 88.88 82 PHE A C 1
ATOM 633 O O . PHE A 1 82 ? -9.924 -4.411 6.077 1.00 88.88 82 PHE A O 1
ATOM 640 N N . ALA A 1 83 ? -9.952 -5.307 4.013 1.00 90.38 83 ALA A N 1
ATOM 641 C CA . ALA A 1 83 ? -9.675 -4.051 3.315 1.00 90.38 83 ALA A CA 1
ATOM 642 C C . ALA A 1 83 ? -10.751 -2.992 3.597 1.00 90.38 83 ALA A C 1
ATOM 644 O O . ALA A 1 83 ? -10.415 -1.843 3.864 1.00 90.38 83 ALA A O 1
ATOM 645 N N . GLU A 1 84 ? -12.029 -3.377 3.602 1.00 90.56 84 GLU A N 1
ATOM 646 C CA . GLU A 1 84 ? -13.151 -2.490 3.941 1.00 90.56 84 GLU A CA 1
ATOM 647 C C . GLU A 1 84 ? -13.062 -1.976 5.381 1.00 90.56 84 GLU A C 1
ATOM 649 O O . GLU A 1 84 ? -13.237 -0.785 5.642 1.00 90.56 84 GLU A O 1
ATOM 654 N N . HIS A 1 85 ? -12.727 -2.862 6.319 1.00 88.56 85 HIS A N 1
ATOM 655 C CA . HIS A 1 85 ? -12.576 -2.496 7.722 1.00 88.56 85 HIS A CA 1
ATOM 656 C C . HIS A 1 85 ? -11.364 -1.577 7.955 1.00 88.56 85 HIS A C 1
ATOM 658 O O . HIS A 1 85 ? -11.472 -0.558 8.638 1.00 88.56 85 HIS A O 1
ATOM 664 N N . ALA A 1 86 ? -10.229 -1.882 7.320 1.00 91.12 86 ALA A N 1
ATOM 665 C CA . ALA A 1 86 ? -9.039 -1.035 7.328 1.00 91.12 86 ALA A CA 1
ATOM 666 C C . ALA A 1 86 ? -9.319 0.341 6.705 1.00 91.12 86 ALA A C 1
ATOM 668 O O . ALA A 1 86 ? -8.916 1.356 7.267 1.00 91.12 86 ALA A O 1
ATOM 669 N N . GLN A 1 87 ? -10.069 0.390 5.601 1.00 93.50 87 GLN A N 1
ATOM 670 C CA . GLN A 1 87 ? -10.474 1.637 4.957 1.00 93.50 87 GLN A CA 1
ATOM 671 C C . GLN A 1 87 ? -11.353 2.490 5.878 1.00 93.50 87 GLN A C 1
ATOM 673 O O . GLN A 1 87 ? -11.159 3.702 5.952 1.00 93.50 87 GLN A O 1
ATOM 678 N N . HIS A 1 88 ? -12.294 1.880 6.602 1.00 91.50 88 HIS A N 1
ATOM 679 C CA . HIS A 1 88 ? -13.120 2.596 7.573 1.00 91.50 88 HIS A CA 1
ATOM 680 C C . HIS A 1 88 ? -12.270 3.206 8.696 1.00 91.50 88 HIS A C 1
ATOM 682 O O . HIS A 1 88 ? -12.380 4.400 8.967 1.00 91.50 88 HIS A O 1
ATOM 688 N N . ALA A 1 89 ? -11.365 2.424 9.292 1.00 91.31 89 ALA A N 1
ATOM 689 C CA . ALA A 1 89 ? -10.431 2.925 10.301 1.00 91.31 89 ALA A CA 1
ATOM 690 C C . ALA A 1 89 ? -9.553 4.067 9.756 1.00 91.31 89 ALA A C 1
ATOM 692 O O . ALA A 1 89 ? -9.348 5.076 10.426 1.00 91.31 89 ALA A O 1
ATOM 693 N N . TYR A 1 90 ? -9.091 3.954 8.512 1.00 94.06 90 TYR A N 1
ATOM 694 C CA . TYR A 1 90 ? -8.286 4.978 7.854 1.00 94.06 90 TYR A CA 1
ATOM 695 C C . TYR A 1 90 ? -9.059 6.287 7.600 1.00 94.06 90 TYR A C 1
ATOM 697 O O . TYR A 1 90 ? -8.496 7.374 7.741 1.00 94.06 90 TYR A O 1
ATOM 705 N N . ILE A 1 91 ? -10.357 6.199 7.278 1.00 93.38 91 ILE A N 1
ATOM 706 C CA . ILE A 1 91 ? -11.263 7.356 7.171 1.00 93.38 91 ILE A CA 1
ATOM 707 C C . ILE A 1 91 ? -11.455 8.021 8.540 1.00 93.38 91 ILE A C 1
ATOM 709 O O . ILE A 1 91 ? -11.372 9.243 8.636 1.00 93.38 91 ILE A O 1
ATOM 713 N N . VAL A 1 92 ? -11.673 7.233 9.600 1.00 92.25 92 VAL A N 1
ATOM 714 C CA . VAL A 1 92 ? -11.822 7.740 10.979 1.00 92.25 92 VAL A CA 1
ATOM 715 C C . VAL A 1 92 ? -10.572 8.500 11.433 1.00 92.25 92 VAL A C 1
ATOM 717 O O . VAL A 1 92 ? -10.678 9.514 12.117 1.00 92.25 92 VAL A O 1
ATOM 720 N N . LEU A 1 93 ? -9.393 8.058 10.994 1.00 91.75 93 LEU A N 1
ATOM 721 C CA . LEU A 1 93 ? -8.110 8.720 11.244 1.00 91.75 93 LEU A CA 1
ATOM 722 C C . LEU A 1 93 ? -7.833 9.919 10.314 1.00 91.75 93 LEU A C 1
ATOM 724 O O . LEU A 1 93 ? -6.726 10.455 10.331 1.00 91.75 93 LEU A O 1
ATOM 728 N N . CYS A 1 94 ? -8.817 10.359 9.524 1.00 93.44 94 CYS A N 1
ATOM 729 C CA . CYS A 1 94 ? -8.730 11.494 8.600 1.00 93.44 94 CYS A CA 1
ATOM 730 C C . CYS A 1 94 ? -7.706 11.329 7.464 1.00 93.44 94 CYS A C 1
ATOM 732 O O . CYS A 1 94 ? -7.087 12.310 7.056 1.00 93.44 94 CYS A O 1
ATOM 734 N N . HIS A 1 95 ? -7.553 10.119 6.914 1.00 91.81 95 HIS A N 1
ATOM 735 C CA . HIS A 1 95 ? -6.665 9.849 5.772 1.00 91.81 95 HIS A CA 1
ATOM 736 C C . HIS A 1 95 ? -5.220 10.335 5.985 1.00 91.81 95 HIS A C 1
ATOM 738 O O . HIS A 1 95 ? -4.725 11.165 5.214 1.00 91.81 95 HIS A O 1
ATOM 744 N N . PRO A 1 96 ? -4.533 9.844 7.027 1.00 92.81 96 PRO A N 1
ATOM 745 C CA . PRO A 1 96 ? -3.187 10.298 7.337 1.00 92.81 96 PRO A CA 1
ATOM 746 C C . PRO A 1 96 ? -2.221 9.963 6.195 1.00 92.81 96 PRO A C 1
ATOM 748 O O . PRO A 1 96 ? -2.251 8.863 5.656 1.00 92.81 96 PRO A O 1
ATOM 751 N N . GLU A 1 97 ? -1.338 10.890 5.828 1.00 93.38 97 GLU A N 1
ATOM 752 C CA . GLU A 1 97 ? -0.340 10.636 4.785 1.00 93.38 97 GLU A CA 1
ATOM 753 C C . GLU A 1 97 ? 0.610 9.503 5.204 1.00 93.38 97 GLU A C 1
ATOM 755 O O . GLU A 1 97 ? 1.150 9.517 6.312 1.00 93.38 97 GLU A O 1
ATOM 760 N N . VAL A 1 98 ? 0.847 8.539 4.310 1.00 94.62 98 VAL A N 1
ATOM 761 C CA . VAL A 1 98 ? 1.731 7.390 4.551 1.00 94.62 98 VAL A CA 1
ATOM 762 C C . VAL A 1 98 ? 3.007 7.545 3.733 1.00 94.62 98 VAL A C 1
ATOM 764 O O . VAL A 1 98 ? 3.000 7.406 2.513 1.00 94.62 98 VAL A O 1
ATOM 767 N N . ASN A 1 99 ? 4.113 7.812 4.418 1.00 94.56 99 ASN A N 1
ATOM 768 C CA . ASN A 1 99 ? 5.457 7.853 3.854 1.00 94.56 99 ASN A CA 1
ATOM 769 C C . ASN A 1 99 ? 6.458 7.269 4.866 1.00 94.56 99 ASN A C 1
ATOM 771 O O . ASN A 1 99 ? 6.092 6.942 5.993 1.00 94.56 99 ASN A O 1
ATOM 775 N N . HIS A 1 100 ? 7.738 7.155 4.500 1.00 92.75 100 HIS A N 1
ATOM 776 C CA . HIS A 1 100 ? 8.770 6.568 5.374 1.00 92.75 100 HIS A CA 1
ATOM 777 C C . HIS A 1 100 ? 8.880 7.221 6.760 1.00 92.75 100 HIS A C 1
ATOM 779 O O . HIS A 1 100 ? 9.289 6.552 7.707 1.00 92.75 100 HIS A O 1
ATOM 785 N N . ALA A 1 101 ? 8.530 8.505 6.891 1.00 95.81 101 ALA A N 1
ATOM 786 C CA . ALA A 1 101 ? 8.592 9.225 8.159 1.00 95.81 101 ALA A CA 1
ATOM 787 C C . ALA A 1 101 ? 7.341 8.999 9.023 1.00 95.81 101 ALA A C 1
ATOM 789 O O . ALA A 1 101 ? 7.464 8.846 10.236 1.00 95.81 101 ALA A O 1
ATOM 790 N N . SER A 1 102 ? 6.154 8.948 8.413 1.00 95.44 102 SER A N 1
ATOM 791 C CA . SER A 1 102 ? 4.876 8.784 9.120 1.00 95.44 102 SER A CA 1
ATOM 792 C C . SER A 1 102 ? 4.438 7.325 9.284 1.00 95.44 102 SER A C 1
ATOM 794 O O . SER A 1 102 ? 3.548 7.036 10.083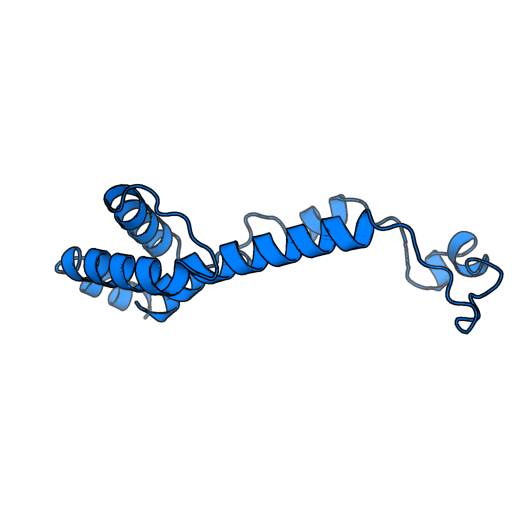 1.00 95.44 102 SER A O 1
ATOM 796 N N . PHE A 1 103 ? 5.059 6.385 8.563 1.00 96.19 103 PHE A N 1
ATOM 797 C CA . PHE A 1 103 ? 4.586 5.005 8.431 1.00 96.19 103 PHE A CA 1
ATOM 798 C C . PHE A 1 103 ? 4.300 4.321 9.773 1.00 96.19 103 PHE A C 1
ATOM 800 O O . PHE A 1 103 ? 3.210 3.791 9.978 1.00 96.19 103 PHE A O 1
ATOM 807 N N . TRP A 1 104 ? 5.261 4.334 10.700 1.00 96.69 104 TRP A N 1
ATOM 808 C CA . TRP A 1 104 ? 5.120 3.631 11.979 1.00 96.69 104 TRP A CA 1
ATOM 809 C C . TRP A 1 104 ? 4.060 4.250 12.887 1.00 96.69 104 TRP A C 1
ATOM 811 O O . TRP A 1 104 ? 3.383 3.529 13.624 1.00 96.69 104 TRP A O 1
ATOM 821 N N . GLU A 1 105 ? 3.897 5.570 12.818 1.00 96.62 105 GLU A N 1
ATOM 822 C CA . GLU A 1 105 ? 2.873 6.294 13.565 1.00 96.62 105 GLU A CA 1
ATOM 823 C C . GLU A 1 105 ? 1.482 5.943 13.033 1.00 96.62 105 GLU A C 1
ATOM 825 O O . GLU A 1 105 ? 0.632 5.484 13.795 1.00 96.62 105 GLU A O 1
ATOM 830 N N . VAL A 1 106 ? 1.283 6.028 11.714 1.00 95.88 106 VAL A N 1
ATOM 831 C CA . VAL A 1 106 ? 0.017 5.657 11.065 1.00 95.88 106 VAL A CA 1
ATOM 832 C C . VAL A 1 106 ? -0.312 4.183 11.279 1.00 95.88 106 VAL A C 1
ATOM 834 O O . VAL A 1 106 ? -1.450 3.845 11.600 1.00 95.88 106 VAL A O 1
ATOM 837 N N . TYR A 1 107 ? 0.679 3.299 11.167 1.00 96.12 107 TYR A N 1
ATOM 838 C CA . TYR A 1 107 ? 0.523 1.876 11.456 1.00 96.12 107 TYR A CA 1
ATOM 839 C C . TYR A 1 107 ? 0.036 1.642 12.892 1.00 96.12 107 TYR A C 1
ATOM 841 O O . TYR A 1 107 ? -0.904 0.879 13.110 1.00 96.12 107 TYR A O 1
ATOM 849 N N . SER A 1 108 ? 0.629 2.332 13.868 1.00 95.25 108 SER A N 1
ATOM 850 C CA . SER A 1 108 ? 0.240 2.210 15.276 1.00 95.25 108 SER A CA 1
ATOM 851 C C . SER A 1 108 ? -1.169 2.754 15.529 1.00 95.25 108 SER A C 1
ATOM 853 O O . SER A 1 108 ? -1.959 2.104 16.210 1.00 95.25 108 SER A O 1
ATOM 855 N N . LEU A 1 109 ? -1.518 3.900 14.933 1.00 94.56 109 LEU A N 1
ATOM 856 C CA . LEU A 1 109 ? -2.863 4.483 15.015 1.00 94.56 109 LEU A CA 1
ATOM 857 C C . LEU A 1 109 ? -3.923 3.550 14.423 1.00 94.56 109 LEU A C 1
ATOM 859 O O . LEU A 1 109 ? -4.946 3.295 15.056 1.00 94.56 109 LEU A O 1
ATOM 863 N N . MET A 1 110 ? -3.649 2.987 13.246 1.00 93.62 110 MET A N 1
ATOM 864 C CA . MET A 1 110 ? -4.514 2.007 12.591 1.00 93.62 110 MET A CA 1
ATOM 865 C C . MET A 1 110 ? -4.709 0.761 13.454 1.00 93.62 110 MET A C 1
ATOM 867 O O . MET A 1 110 ? -5.832 0.284 13.586 1.00 93.62 110 MET A O 1
ATOM 871 N N . LEU A 1 111 ? -3.645 0.240 14.077 1.00 92.94 111 LEU A N 1
ATOM 872 C CA . LEU A 1 111 ? -3.764 -0.894 14.994 1.00 92.94 111 LEU A CA 1
ATOM 873 C C . LEU A 1 111 ? -4.634 -0.578 16.205 1.00 92.94 111 LEU A C 1
ATOM 875 O O . LEU A 1 111 ? -5.466 -1.405 16.569 1.00 92.94 111 LEU A O 1
ATOM 879 N N . CYS A 1 112 ? -4.454 0.593 16.815 1.00 91.00 112 CYS A N 1
ATOM 880 C CA . CYS A 1 112 ? -5.272 1.023 17.944 1.00 91.00 112 CYS A CA 1
ATOM 881 C C . CYS A 1 112 ? -6.746 1.148 17.547 1.00 91.00 112 CYS A C 1
ATOM 883 O O . CYS A 1 112 ? -7.605 0.617 18.247 1.00 91.00 112 CYS A O 1
ATOM 885 N N . GLN A 1 113 ? -7.036 1.778 16.406 1.00 89.88 113 GLN A N 1
ATOM 886 C CA . GLN A 1 113 ? -8.402 1.943 15.908 1.00 89.88 113 GLN A CA 1
ATOM 887 C C . GLN A 1 113 ? -9.059 0.588 15.605 1.00 89.88 113 GLN A C 1
ATOM 889 O O . GLN A 1 113 ? -10.140 0.288 16.102 1.00 89.88 113 GLN A O 1
ATOM 894 N N . LEU A 1 114 ? -8.362 -0.283 14.873 1.00 88.50 114 LEU A N 1
ATOM 895 C CA . LEU A 1 114 ? -8.859 -1.614 14.515 1.00 88.50 114 LEU A CA 1
ATOM 896 C C . LEU A 1 114 ? -8.956 -2.570 15.709 1.00 88.50 114 LEU A C 1
ATOM 898 O O . LEU A 1 114 ? -9.664 -3.568 15.628 1.00 88.50 114 LEU A O 1
ATOM 902 N N . ALA A 1 115 ? -8.223 -2.325 16.796 1.00 85.94 115 ALA A N 1
ATOM 903 C CA . ALA A 1 115 ? -8.370 -3.064 18.047 1.00 85.94 115 ALA A CA 1
ATOM 904 C C . ALA A 1 115 ? -9.561 -2.552 18.874 1.00 85.94 115 ALA A C 1
ATOM 906 O O . ALA A 1 115 ? -10.246 -3.356 19.502 1.00 85.94 115 ALA A O 1
ATOM 907 N N . ALA A 1 116 ? -9.827 -1.243 18.849 1.00 80.12 116 ALA A N 1
ATOM 908 C CA . ALA A 1 116 ? -10.981 -0.635 19.507 1.00 80.12 116 ALA A CA 1
ATOM 909 C C . ALA A 1 116 ? -12.30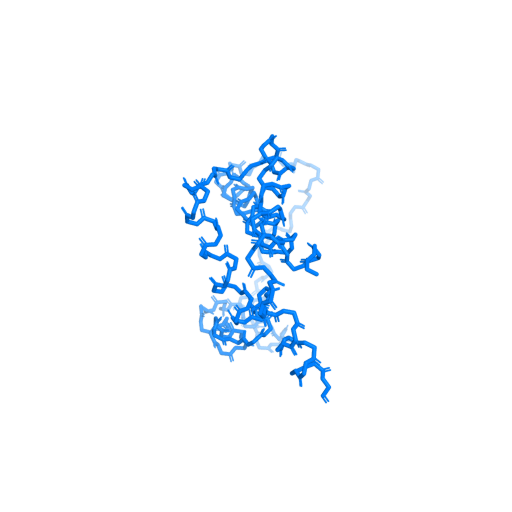9 -1.040 18.842 1.00 80.12 116 ALA A C 1
ATOM 911 O O . ALA A 1 116 ? -13.292 -1.282 19.536 1.00 80.12 116 ALA A O 1
ATOM 912 N N . ASP A 1 117 ? -12.315 -1.216 17.519 1.00 73.38 117 ASP A N 1
ATOM 913 C CA . ASP A 1 117 ? -13.494 -1.644 16.752 1.00 73.38 117 ASP A CA 1
ATOM 914 C C . ASP A 1 117 ? -13.809 -3.160 16.900 1.00 73.38 117 ASP A C 1
ATOM 916 O O . ASP A 1 117 ? -14.730 -3.690 16.275 1.00 73.38 117 ASP A O 1
ATOM 920 N N . ASN A 1 118 ? -13.054 -3.895 17.733 1.00 67.50 118 ASN A N 1
ATOM 921 C CA . ASN A 1 118 ? -12.873 -5.348 17.613 1.00 67.50 118 ASN A CA 1
ATOM 922 C C . ASN A 1 118 ? -13.596 -6.242 18.638 1.00 67.50 118 ASN A C 1
ATOM 924 O O . ASN A 1 118 ? -13.129 -7.346 18.921 1.00 67.50 118 ASN A O 1
ATOM 928 N N . GLU A 1 119 ? -14.759 -5.848 19.159 1.00 56.69 119 GLU A N 1
ATOM 929 C CA . GLU A 1 119 ? -15.575 -6.787 19.954 1.00 56.69 119 GLU A CA 1
ATOM 930 C C . GLU A 1 119 ? -16.414 -7.752 19.080 1.00 56.69 119 GLU A C 1
ATOM 932 O O . GLU A 1 119 ? -16.769 -8.845 19.525 1.00 56.69 119 GLU A O 1
ATOM 937 N N . ALA A 1 120 ? -16.667 -7.417 17.805 1.00 55.06 120 ALA A N 1
ATOM 938 C CA . ALA A 1 120 ? -17.512 -8.212 16.898 1.00 55.06 120 ALA A CA 1
ATOM 939 C C . ALA A 1 120 ? -16.751 -8.938 15.764 1.00 55.06 120 ALA A C 1
ATOM 941 O O . ALA A 1 120 ? -17.132 -10.040 15.370 1.00 55.06 120 ALA A O 1
ATOM 942 N N . PHE A 1 121 ? -15.655 -8.367 15.256 1.00 59.34 121 PHE A N 1
ATOM 943 C CA . PHE A 1 121 ? -15.021 -8.791 13.995 1.00 59.34 121 PHE A CA 1
ATOM 944 C C . PHE A 1 121 ? -14.089 -10.014 14.144 1.00 59.34 121 PHE A C 1
ATOM 946 O O . PHE A 1 121 ? -13.972 -10.850 13.241 1.00 59.34 121 PHE A O 1
ATOM 953 N N . HIS A 1 122 ? -13.473 -10.193 15.320 1.00 56.81 122 HIS A N 1
ATOM 954 C CA . HIS A 1 122 ? -12.543 -11.297 15.583 1.00 56.81 122 HIS A CA 1
ATOM 955 C C . HIS A 1 122 ? -13.184 -12.698 15.555 1.00 56.81 122 HIS A C 1
ATOM 957 O O . HIS A 1 122 ? -12.506 -13.661 15.189 1.00 56.81 122 HIS A O 1
ATOM 963 N N . LYS A 1 123 ? -14.479 -12.828 15.888 1.00 55.28 123 LYS A N 1
ATOM 964 C CA . LYS A 1 123 ? -15.205 -14.113 15.810 1.00 55.28 123 LYS A CA 1
ATOM 965 C C . LYS A 1 123 ? -15.518 -14.536 14.372 1.00 55.28 123 LYS A C 1
ATOM 967 O O . LYS A 1 123 ? -15.621 -15.728 14.106 1.00 55.28 123 LYS A O 1
ATOM 972 N N . GLU A 1 124 ? -15.634 -13.587 13.447 1.00 56.97 124 GLU A N 1
ATOM 973 C CA . GLU A 1 124 ? -16.100 -13.842 12.078 1.00 56.97 124 GLU A CA 1
ATOM 974 C C . GLU A 1 124 ? -14.957 -14.121 11.089 1.00 56.97 124 GLU A C 1
ATOM 976 O O . GLU A 1 124 ? -15.118 -14.906 10.152 1.00 56.97 124 GLU A O 1
ATOM 981 N N . ILE A 1 125 ? -13.774 -13.534 11.312 1.00 57.50 125 ILE A N 1
ATOM 982 C CA . ILE A 1 125 ? -12.580 -13.818 10.497 1.00 57.50 125 ILE A CA 1
ATOM 983 C C . ILE A 1 125 ? -12.047 -15.230 10.765 1.00 57.50 125 ILE A C 1
ATOM 985 O O . ILE A 1 125 ? -11.703 -15.936 9.821 1.00 57.50 125 ILE A O 1
ATOM 989 N N . LEU A 1 126 ? -11.998 -15.664 12.030 1.00 53.09 126 LEU A N 1
ATOM 990 C CA . LEU A 1 126 ? -11.519 -17.009 12.376 1.00 53.09 126 LEU A CA 1
ATOM 991 C C . LEU A 1 126 ? -12.476 -18.113 11.897 1.00 53.09 126 LEU A C 1
ATOM 993 O O . LEU A 1 126 ? -12.021 -19.208 11.591 1.00 53.09 126 LEU A O 1
ATOM 997 N N . ALA A 1 127 ? -13.773 -17.817 11.771 1.00 53.12 127 ALA A N 1
ATOM 998 C CA . ALA A 1 127 ? -14.770 -18.756 11.255 1.00 53.12 127 ALA A CA 1
ATOM 999 C C . ALA A 1 127 ? -14.706 -18.962 9.729 1.00 53.12 127 ALA A C 1
ATOM 1001 O O . ALA A 1 127 ? -15.190 -19.976 9.246 1.00 53.12 127 ALA A O 1
ATOM 1002 N N . ASN A 1 128 ? -14.121 -18.020 8.978 1.00 52.31 128 ASN A N 1
ATOM 1003 C CA . ASN A 1 128 ? -13.981 -18.098 7.515 1.00 52.31 128 ASN A CA 1
ATOM 1004 C C . ASN A 1 128 ? -12.560 -18.490 7.059 1.00 52.31 128 ASN A C 1
ATOM 1006 O O . ASN A 1 128 ? -12.281 -18.494 5.863 1.00 52.31 128 ASN A O 1
ATOM 1010 N N . ALA A 1 129 ? -11.653 -18.771 8.001 1.00 48.25 129 ALA A N 1
ATOM 1011 C CA . ALA A 1 129 ? -10.289 -19.235 7.737 1.00 48.25 129 ALA A CA 1
ATOM 1012 C C . ALA A 1 129 ? -10.104 -20.755 7.974 1.00 48.25 129 ALA A C 1
ATOM 1014 O O . ALA A 1 129 ? -8.984 -21.251 7.843 1.00 48.25 129 ALA A O 1
ATOM 1015 N N . MET A 1 130 ? -11.184 -21.469 8.325 1.00 37.12 130 MET A N 1
ATOM 1016 C CA . MET A 1 130 ? -11.310 -22.938 8.370 1.00 37.12 130 MET A CA 1
ATOM 1017 C C . MET A 1 130 ? -12.284 -23.399 7.291 1.00 37.12 130 MET A C 1
ATOM 1019 O O . MET A 1 130 ? -12.057 -24.508 6.762 1.00 37.12 130 MET A O 1
#

Foldseek 3Di:
DLVLLCLLQVVVQVVVVVVVVVVCVVPDDDDDDPVDPDDPDPPVCCVVCVPVVVHPPPPPVVVCCVPPNCPDCVNVSDDPVVSVLLVVQCVVVVNDDRHPVCPVVVSVSSVVSSVVVPPPVVVPVVVVVD

Sequence (130 aa):
IGSLVFCWLAIPMIQADLDQFRCIRNSSKPCRDNKKAMPAEIPAELLENPAGHGCTMIIRPIAGQLYAPADHEVFQLVLQKFAEHAQHAYIVLCHPEVNHASFWEVYSLMLCQLAADNEAFHKEILANAM